Protein AF-A0A9E1WFL2-F1 (afdb_monomer_lite)

Sequence (126 aa):
MNIPKMNVWFEETGYYDLGRYRQRYLTLNEDPDLANVLEIATDLLNDLQFSAYTENRILTKFDECPFIKHILLDQPYLAIGPNDEFSRIHEPNESLSIPLIQKSFEQFSAVLKHYSKFKIQEDLLK

Structure (mmCIF, N/CA/C/O backbone):
data_AF-A0A9E1WFL2-F1
#
_entry.id   AF-A0A9E1WFL2-F1
#
loop_
_atom_site.group_PDB
_atom_site.id
_atom_site.type_symbol
_atom_site.label_atom_id
_atom_site.label_alt_id
_atom_site.label_comp_id
_atom_site.label_asym_id
_atom_site.label_entity_id
_atom_site.label_seq_id
_atom_site.pdbx_PDB_ins_code
_atom_site.Cartn_x
_atom_site.Cartn_y
_atom_site.Cartn_z
_atom_site.occupancy
_atom_site.B_iso_or_equiv
_atom_site.auth_seq_id
_atom_site.auth_comp_id
_atom_site.auth_asym_id
_atom_site.auth_atom_id
_atom_site.pdbx_PDB_model_num
ATOM 1 N N . MET A 1 1 ? -24.528 -15.686 7.640 1.00 59.78 1 MET A N 1
ATOM 2 C CA . MET A 1 1 ? -23.143 -16.193 7.754 1.00 59.78 1 MET A CA 1
ATOM 3 C C . MET A 1 1 ? -22.466 -15.352 8.826 1.00 59.78 1 MET A C 1
ATOM 5 O O . MET A 1 1 ? -22.635 -14.143 8.771 1.00 59.78 1 MET A O 1
ATOM 9 N N . ASN A 1 2 ? -21.828 -15.945 9.839 1.00 76.38 2 ASN A N 1
ATOM 10 C CA . ASN A 1 2 ? -21.211 -15.175 10.927 1.00 76.38 2 ASN A CA 1
ATOM 11 C C . ASN A 1 2 ? -19.736 -14.94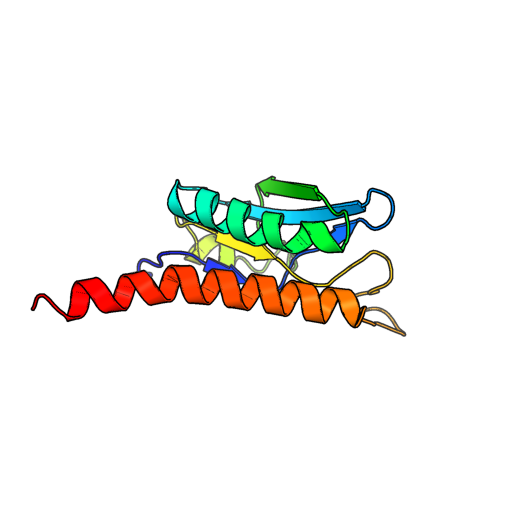1 10.572 1.00 76.38 2 ASN A C 1
ATOM 13 O O . ASN A 1 2 ? -18.903 -15.816 10.801 1.00 76.38 2 ASN A O 1
ATOM 17 N N . ILE A 1 3 ? -19.446 -13.831 9.890 1.00 76.94 3 ILE A N 1
ATOM 18 C CA . ILE A 1 3 ? -18.079 -13.474 9.492 1.00 76.94 3 ILE A CA 1
ATOM 19 C C . ILE A 1 3 ? -17.390 -12.855 10.712 1.00 76.94 3 ILE A C 1
ATOM 21 O O . ILE A 1 3 ? -17.966 -11.957 11.331 1.00 76.94 3 ILE A O 1
ATOM 25 N N . PRO A 1 4 ? -16.191 -13.325 11.094 1.00 81.19 4 PRO A N 1
ATOM 26 C CA . PRO A 1 4 ? -15.489 -12.760 12.233 1.00 81.19 4 PRO A CA 1
ATOM 27 C C . PRO A 1 4 ? -15.129 -11.296 11.961 1.00 81.19 4 PRO A C 1
ATOM 29 O O . PRO A 1 4 ? -14.730 -10.940 10.852 1.00 81.19 4 PRO A O 1
ATOM 32 N N . LYS A 1 5 ? -15.254 -10.457 12.992 1.00 86.94 5 LYS A N 1
ATOM 33 C CA . LYS A 1 5 ? -14.835 -9.058 12.925 1.00 86.94 5 LYS A CA 1
ATOM 34 C C . LYS A 1 5 ? -13.308 -8.997 12.878 1.00 86.94 5 LYS A C 1
ATOM 36 O O . LYS A 1 5 ? -12.649 -9.405 13.832 1.00 86.94 5 LYS A O 1
ATOM 41 N N . MET A 1 6 ? -12.770 -8.502 11.774 1.00 88.50 6 MET A N 1
ATOM 42 C CA . MET A 1 6 ? -11.356 -8.209 11.577 1.00 88.50 6 MET A CA 1
ATOM 43 C C . MET A 1 6 ? -11.093 -6.733 11.882 1.00 88.50 6 MET A C 1
ATOM 45 O O . MET A 1 6 ? -11.946 -5.882 11.633 1.00 88.50 6 MET A O 1
ATOM 49 N N . ASN A 1 7 ? -9.903 -6.422 12.398 1.00 90.75 7 ASN A N 1
ATOM 50 C CA . ASN A 1 7 ? -9.439 -5.035 12.499 1.00 90.75 7 ASN A CA 1
ATOM 51 C C . ASN A 1 7 ? -9.159 -4.443 11.112 1.00 90.75 7 ASN A C 1
ATOM 53 O O . ASN A 1 7 ? -9.444 -3.279 10.873 1.00 90.75 7 ASN A O 1
ATOM 57 N N . VAL A 1 8 ? -8.637 -5.262 10.196 1.00 91.81 8 VAL A N 1
ATOM 58 C CA . VAL A 1 8 ? -8.421 -4.902 8.796 1.00 91.81 8 VAL A CA 1
ATOM 59 C C . VAL A 1 8 ? -8.404 -6.163 7.937 1.00 91.81 8 VAL A C 1
ATOM 61 O O . VAL A 1 8 ? -7.926 -7.217 8.366 1.00 91.81 8 VAL A O 1
ATOM 64 N N . TRP A 1 9 ? -8.900 -6.052 6.713 1.00 91.25 9 TRP A N 1
ATOM 65 C CA . TRP A 1 9 ? -8.634 -6.999 5.638 1.00 91.25 9 TRP A CA 1
ATOM 66 C C . TRP A 1 9 ? -7.467 -6.484 4.808 1.00 91.25 9 TRP A C 1
ATOM 68 O O . TRP A 1 9 ? -7.529 -5.372 4.296 1.00 91.25 9 TRP A O 1
ATOM 78 N N . PHE A 1 10 ? -6.407 -7.278 4.685 1.00 90.81 10 PHE A N 1
ATOM 79 C CA . PHE A 1 10 ? -5.153 -6.830 4.088 1.00 90.81 10 PHE A CA 1
ATOM 80 C C . PHE A 1 10 ? -4.691 -7.776 2.976 1.00 90.81 10 PHE A C 1
ATOM 82 O O . PHE A 1 10 ? -4.652 -8.988 3.189 1.00 90.81 10 PHE A O 1
ATOM 89 N N . GLU A 1 11 ? -4.345 -7.239 1.802 1.00 88.12 11 GLU A N 1
ATOM 90 C CA . GLU A 1 11 ? -3.847 -8.024 0.662 1.00 88.12 11 GLU A CA 1
ATOM 91 C C . GLU A 1 11 ? -2.666 -7.371 -0.085 1.00 88.12 11 GLU A C 1
ATOM 93 O O . GLU A 1 11 ? -2.460 -6.158 -0.029 1.00 88.12 11 GLU A O 1
ATOM 98 N N . GLU A 1 12 ? -1.918 -8.191 -0.833 1.00 86.06 12 GLU A N 1
ATOM 99 C CA . GLU A 1 12 ? -0.720 -7.819 -1.609 1.00 86.06 12 GLU A CA 1
ATOM 100 C C . GLU A 1 12 ? -1.033 -7.343 -3.031 1.00 86.06 12 GLU A C 1
ATOM 102 O O . GLU A 1 12 ? -0.455 -7.798 -4.017 1.00 86.06 12 GLU A O 1
ATOM 107 N N . THR A 1 13 ? -1.971 -6.401 -3.139 1.00 81.50 13 THR A N 1
ATOM 108 C CA . T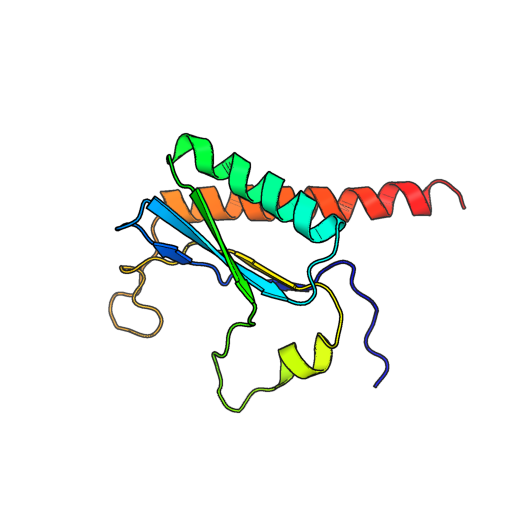HR A 1 13 ? -2.381 -5.837 -4.428 1.00 81.50 13 THR A CA 1
ATOM 109 C C . THR A 1 13 ? -2.352 -4.307 -4.422 1.00 81.50 13 THR A C 1
ATOM 111 O O . THR A 1 13 ? -3.383 -3.638 -4.377 1.00 81.50 13 THR A O 1
ATOM 114 N N . GLY A 1 14 ? -1.154 -3.738 -4.535 1.00 84.44 14 GLY A N 1
ATOM 115 C CA . GLY A 1 14 ? -0.933 -2.310 -4.801 1.00 84.44 14 GLY A CA 1
ATOM 116 C C . GLY A 1 14 ? -0.254 -2.068 -6.143 1.00 84.44 14 GLY A C 1
ATOM 117 O O . GLY A 1 14 ? -0.050 -3.000 -6.927 1.00 84.44 14 GLY A O 1
ATOM 118 N N . TYR A 1 15 ? 0.041 -0.800 -6.427 1.00 95.19 15 TYR A N 1
ATOM 119 C CA . TYR A 1 15 ? 0.651 -0.400 -7.693 1.00 95.19 15 TYR A CA 1
ATOM 120 C C . TYR A 1 15 ? 1.512 0.857 -7.541 1.00 95.19 15 TYR A C 1
ATOM 122 O O . TYR A 1 15 ? 1.034 1.867 -7.035 1.00 95.19 15 TYR A O 1
ATOM 130 N N . TYR A 1 16 ? 2.740 0.828 -8.032 1.00 97.44 16 TYR A N 1
ATOM 131 C CA . TYR A 1 16 ? 3.621 1.973 -8.198 1.00 97.44 16 TYR A CA 1
ATOM 132 C C . TYR A 1 16 ? 3.418 2.570 -9.593 1.00 97.44 16 TYR A C 1
ATOM 134 O O . TYR A 1 16 ? 3.590 1.907 -10.607 1.00 97.44 16 TYR A O 1
ATOM 142 N N . ASP A 1 17 ? 3.038 3.842 -9.637 1.00 96.19 17 ASP A N 1
ATOM 143 C CA . ASP A 1 17 ? 2.949 4.664 -10.842 1.00 96.19 17 ASP A CA 1
ATOM 144 C C . ASP A 1 17 ? 4.298 5.371 -11.013 1.00 96.19 17 ASP A C 1
ATOM 146 O O . ASP A 1 17 ? 4.517 6.448 -10.445 1.00 96.19 17 ASP A O 1
ATOM 150 N N . LEU A 1 18 ? 5.234 4.728 -11.728 1.00 95.69 18 LEU A N 1
ATOM 151 C CA . LEU A 1 18 ? 6.612 5.225 -11.829 1.00 95.69 18 LEU A CA 1
ATOM 152 C C . LEU A 1 18 ? 6.666 6.547 -12.599 1.00 95.69 18 LEU A C 1
ATOM 154 O O . LEU A 1 18 ? 7.442 7.434 -12.250 1.00 95.69 18 LEU A O 1
ATOM 158 N N . GLY A 1 19 ? 5.786 6.729 -13.587 1.00 95.25 19 GLY A N 1
ATOM 159 C CA . GLY A 1 19 ? 5.664 7.979 -14.339 1.00 95.25 19 GLY A CA 1
ATOM 160 C C . GLY A 1 19 ? 5.241 9.189 -13.495 1.00 95.25 19 GLY A C 1
ATOM 161 O O . GLY A 1 19 ? 5.526 10.326 -13.877 1.00 95.25 19 GLY A O 1
ATOM 162 N N . ARG A 1 20 ? 4.571 8.972 -12.355 1.00 96.75 20 ARG A N 1
ATOM 163 C CA . ARG A 1 20 ? 4.126 10.041 -11.440 1.00 96.75 20 ARG A CA 1
ATOM 164 C C . ARG A 1 20 ? 4.757 9.977 -10.052 1.00 96.75 20 ARG A C 1
ATOM 166 O O . ARG A 1 20 ? 4.349 10.758 -9.195 1.00 96.75 20 ARG A O 1
ATOM 173 N N . TYR A 1 21 ? 5.722 9.084 -9.832 1.00 96.75 21 TYR A N 1
ATOM 174 C CA . TYR A 1 21 ? 6.412 8.901 -8.551 1.00 96.75 21 TYR A CA 1
ATOM 175 C C . TYR A 1 21 ? 5.430 8.785 -7.379 1.00 96.75 21 TYR A C 1
ATOM 177 O O . TYR A 1 21 ? 5.462 9.548 -6.409 1.00 96.75 21 TYR A O 1
ATOM 185 N N . ARG A 1 22 ? 4.473 7.862 -7.505 1.00 97.56 22 ARG A N 1
ATOM 186 C CA . ARG A 1 22 ? 3.460 7.643 -6.469 1.00 97.56 22 ARG A CA 1
ATOM 187 C C . ARG A 1 22 ? 3.020 6.192 -6.378 1.00 97.56 22 ARG A C 1
ATOM 189 O O . ARG A 1 22 ? 2.966 5.501 -7.388 1.00 97.56 22 ARG A O 1
ATOM 196 N N . GLN A 1 23 ? 2.672 5.737 -5.183 1.00 97.69 23 GLN A N 1
ATOM 197 C CA . GLN A 1 23 ? 2.069 4.428 -4.966 1.00 97.69 23 GLN A CA 1
ATOM 198 C C . GLN A 1 23 ? 0.560 4.573 -4.774 1.00 97.69 23 GLN A C 1
ATOM 200 O O . GLN A 1 23 ? 0.073 5.448 -4.060 1.00 97.69 23 GLN A O 1
ATOM 205 N N . ARG A 1 24 ? -0.191 3.704 -5.432 1.00 96.56 24 ARG A N 1
ATOM 206 C CA . ARG A 1 24 ? -1.622 3.551 -5.253 1.00 96.56 24 ARG A CA 1
ATOM 207 C C . ARG A 1 24 ? -1.895 2.480 -4.212 1.00 96.56 24 ARG A C 1
ATOM 209 O O . ARG A 1 24 ? -1.493 1.326 -4.386 1.00 96.56 24 ARG A O 1
ATOM 216 N N . TYR A 1 25 ? -2.682 2.852 -3.218 1.00 96.31 25 TYR A N 1
ATOM 217 C CA . TYR A 1 25 ? -3.332 1.929 -2.302 1.00 96.31 25 TYR A CA 1
ATOM 218 C C . TYR A 1 25 ? -4.787 1.724 -2.713 1.00 96.31 25 TYR A C 1
ATOM 220 O O . TYR A 1 25 ? -5.429 2.629 -3.253 1.00 96.31 25 TYR A O 1
ATOM 228 N N . LEU A 1 26 ? -5.312 0.533 -2.458 1.00 94.06 26 LEU A N 1
ATOM 229 C CA . LEU A 1 26 ? -6.746 0.276 -2.538 1.00 94.06 26 LEU A CA 1
ATOM 230 C C . LEU A 1 26 ? -7.309 0.222 -1.128 1.00 94.06 26 LEU A C 1
ATOM 232 O O . LEU A 1 26 ? -6.757 -0.472 -0.276 1.00 94.06 26 LEU A O 1
ATOM 236 N N . THR A 1 27 ? -8.390 0.950 -0.885 1.00 94.31 27 THR A N 1
ATOM 237 C CA . THR A 1 27 ? -8.993 1.045 0.444 1.00 94.31 27 THR A CA 1
ATOM 238 C C . THR A 1 27 ? -10.512 0.970 0.368 1.00 94.31 27 THR A C 1
ATOM 240 O O . THR A 1 27 ? -11.127 1.357 -0.625 1.00 94.31 27 THR A O 1
ATOM 243 N N . LEU A 1 28 ? -11.139 0.455 1.426 1.00 92.75 28 LEU A N 1
ATOM 244 C CA . LEU A 1 28 ? -12.577 0.574 1.680 1.00 92.75 28 LEU A CA 1
ATOM 245 C C . LEU A 1 28 ? -12.806 0.735 3.179 1.00 92.75 28 LEU A C 1
ATOM 247 O O . LEU A 1 28 ? -12.023 0.228 3.982 1.00 92.75 28 LEU A O 1
ATOM 251 N N . ASN A 1 29 ? -13.915 1.396 3.527 1.00 92.75 29 ASN A N 1
ATOM 252 C CA . ASN A 1 29 ? -14.366 1.574 4.908 1.00 92.75 29 ASN A CA 1
ATOM 253 C C . ASN A 1 29 ? -13.251 2.117 5.817 1.00 92.75 29 ASN A C 1
ATOM 255 O O . ASN A 1 29 ? -12.999 1.574 6.890 1.00 92.75 29 ASN A O 1
ATOM 259 N N . GLU A 1 30 ? -12.549 3.154 5.344 1.00 94.38 30 GLU A N 1
ATOM 260 C CA . GLU A 1 30 ? -11.461 3.784 6.091 1.00 94.38 30 GLU A CA 1
ATOM 261 C C . GLU A 1 30 ? -11.954 4.279 7.451 1.00 94.38 30 GLU A C 1
ATOM 263 O O . GLU A 1 30 ? -12.867 5.102 7.545 1.00 94.38 30 GLU A O 1
ATOM 268 N N . ASP A 1 31 ? -11.331 3.759 8.503 1.00 94.75 31 ASP A N 1
ATOM 269 C CA . ASP A 1 31 ? -11.496 4.211 9.873 1.00 94.75 31 ASP A CA 1
ATOM 270 C C . ASP A 1 31 ? -10.212 4.926 10.346 1.00 94.75 31 ASP A C 1
ATOM 272 O O . ASP A 1 31 ? -9.207 4.952 9.624 1.00 94.75 31 ASP A O 1
ATOM 276 N N . PRO A 1 32 ? -10.209 5.547 11.540 1.00 95.62 32 PRO A N 1
ATOM 277 C CA . PRO A 1 32 ? -9.025 6.246 12.034 1.00 95.62 32 PRO A CA 1
ATOM 278 C C . PRO A 1 32 ? -7.780 5.359 12.187 1.00 95.62 32 PRO A C 1
ATOM 280 O O . PRO A 1 32 ? -6.663 5.870 12.134 1.00 95.62 32 PRO A O 1
ATOM 283 N N . ASP A 1 33 ? -7.952 4.050 12.390 1.00 94.44 33 ASP A N 1
ATOM 284 C CA . ASP A 1 33 ? -6.833 3.126 12.567 1.00 94.44 33 ASP A CA 1
ATOM 285 C C . ASP A 1 33 ? -6.185 2.788 11.220 1.00 94.44 33 ASP A C 1
ATOM 287 O O . ASP A 1 33 ? -4.964 2.859 11.077 1.00 94.44 33 ASP A O 1
ATOM 291 N N . LEU A 1 34 ? -7.003 2.531 10.195 1.00 95.88 34 LEU A N 1
ATOM 292 C CA . LEU A 1 34 ? -6.534 2.388 8.823 1.00 95.88 34 LEU A CA 1
ATOM 293 C C . LEU A 1 34 ? -5.879 3.686 8.325 1.00 95.88 34 LEU A C 1
ATOM 295 O O . LEU A 1 34 ? -4.819 3.618 7.710 1.00 95.88 34 LEU A O 1
ATOM 299 N N . ALA A 1 35 ? -6.431 4.861 8.638 1.00 96.69 35 ALA A N 1
ATOM 300 C CA . ALA A 1 35 ? -5.806 6.140 8.285 1.00 96.69 35 ALA A CA 1
ATOM 301 C C . ALA A 1 35 ? -4.377 6.273 8.853 1.00 96.69 35 ALA A C 1
ATOM 303 O O . ALA A 1 35 ? -3.457 6.638 8.124 1.00 96.69 35 ALA A O 1
ATOM 304 N N . ASN A 1 36 ? -4.163 5.887 10.115 1.00 96.38 36 ASN A N 1
ATOM 305 C CA . ASN A 1 36 ? -2.833 5.870 10.738 1.00 96.38 36 ASN A CA 1
ATOM 306 C C . ASN A 1 36 ? -1.880 4.886 10.030 1.00 96.38 36 ASN A C 1
ATOM 308 O O . ASN A 1 36 ? -0.735 5.207 9.719 1.00 96.38 36 ASN A O 1
ATOM 312 N N . VAL A 1 37 ? -2.366 3.691 9.691 1.00 96.12 37 VAL A N 1
ATOM 313 C CA . VAL A 1 37 ? -1.576 2.702 8.941 1.00 96.12 37 VAL A CA 1
ATOM 314 C C . VAL A 1 37 ? -1.182 3.213 7.553 1.00 96.12 37 VAL A C 1
ATOM 316 O O . VAL A 1 37 ? -0.063 2.954 7.107 1.00 96.12 37 VAL A O 1
ATOM 319 N N . LEU A 1 38 ? -2.065 3.950 6.877 1.00 97.12 38 LEU A N 1
ATOM 320 C CA . LEU A 1 38 ? -1.772 4.572 5.586 1.00 97.12 38 LEU A CA 1
ATOM 321 C C . LEU A 1 38 ? -0.680 5.641 5.702 1.00 97.12 38 LEU A C 1
ATOM 323 O O . LEU A 1 38 ? 0.187 5.703 4.830 1.00 97.12 38 LEU A O 1
ATOM 327 N N . GLU A 1 39 ? -0.681 6.444 6.769 1.00 97.62 39 GLU A N 1
ATOM 328 C CA . GLU A 1 39 ? 0.396 7.402 7.053 1.00 97.62 39 GLU A CA 1
ATOM 329 C C . GLU A 1 39 ? 1.731 6.673 7.251 1.00 97.62 39 GLU A C 1
ATOM 331 O O . GLU A 1 39 ? 2.696 6.966 6.546 1.00 97.62 39 GLU A O 1
ATOM 336 N N . ILE A 1 40 ? 1.761 5.631 8.092 1.00 96.88 40 ILE A N 1
ATOM 337 C CA . ILE A 1 40 ? 2.959 4.803 8.320 1.00 96.88 40 ILE A CA 1
ATOM 338 C C . ILE A 1 40 ? 3.484 4.202 7.008 1.00 96.88 40 ILE A C 1
ATOM 340 O O . ILE A 1 40 ? 4.687 4.229 6.741 1.00 96.88 40 ILE A O 1
ATOM 344 N N . ALA A 1 41 ? 2.600 3.637 6.183 1.00 96.94 41 ALA A N 1
ATOM 345 C CA . ALA A 1 41 ? 2.986 3.048 4.904 1.00 96.94 41 ALA A CA 1
ATOM 346 C C . ALA A 1 41 ? 3.508 4.105 3.918 1.00 96.94 41 ALA A C 1
ATOM 348 O O . ALA A 1 41 ? 4.444 3.831 3.165 1.00 96.94 41 ALA A O 1
ATOM 349 N N . THR A 1 42 ? 2.927 5.307 3.930 1.00 97.12 42 THR A N 1
ATOM 350 C CA . THR A 1 42 ? 3.339 6.433 3.080 1.00 97.12 42 THR A CA 1
ATOM 351 C C . THR A 1 42 ? 4.691 6.994 3.501 1.00 97.12 42 THR A C 1
ATOM 353 O O . THR A 1 42 ? 5.534 7.235 2.642 1.00 97.12 42 THR A O 1
ATOM 356 N N . ASP A 1 43 ? 4.956 7.119 4.800 1.00 97.62 43 ASP A N 1
ATOM 357 C CA . ASP A 1 43 ? 6.241 7.611 5.309 1.00 97.62 43 ASP A CA 1
ATOM 358 C C . ASP A 1 43 ? 7.424 6.731 4.886 1.00 97.62 43 ASP A C 1
ATOM 360 O O . ASP A 1 43 ? 8.544 7.217 4.702 1.00 97.62 43 ASP A O 1
ATOM 364 N N . LEU A 1 44 ? 7.182 5.434 4.681 1.00 97.38 44 LEU A N 1
ATOM 365 C CA . LEU A 1 44 ? 8.200 4.500 4.204 1.00 97.38 44 LEU A CA 1
ATOM 366 C C . LEU A 1 44 ? 8.611 4.738 2.747 1.00 97.38 44 LEU A C 1
ATOM 368 O O . LEU A 1 44 ? 9.650 4.224 2.348 1.00 97.38 44 LEU A O 1
ATOM 372 N N . LEU A 1 45 ? 7.845 5.512 1.971 1.00 96.50 45 LEU A N 1
ATOM 373 C CA . LEU A 1 45 ? 8.145 5.853 0.575 1.00 96.50 45 LEU A CA 1
ATOM 374 C C . LEU A 1 45 ? 9.107 7.036 0.413 1.00 96.50 45 LEU A C 1
ATOM 376 O O . LEU A 1 45 ? 9.548 7.319 -0.705 1.00 96.50 45 LEU A O 1
ATOM 380 N N . ASN A 1 46 ? 9.431 7.732 1.504 1.00 93.94 46 ASN A N 1
ATOM 381 C CA . ASN A 1 46 ? 10.216 8.965 1.471 1.00 93.94 46 ASN A CA 1
ATOM 382 C C . ASN A 1 46 ? 11.607 8.784 0.838 1.00 93.94 46 ASN A C 1
ATOM 384 O O . ASN A 1 46 ? 12.088 9.676 0.139 1.00 93.94 46 ASN A O 1
ATOM 388 N N . ASP A 1 47 ? 12.248 7.633 1.037 1.00 93.00 47 ASP A N 1
ATOM 389 C CA . ASP A 1 47 ? 13.556 7.309 0.454 1.00 93.00 47 ASP A CA 1
ATOM 390 C C . ASP A 1 47 ? 13.501 7.077 -1.064 1.00 93.00 47 ASP A C 1
ATOM 392 O O . ASP A 1 47 ? 14.476 7.353 -1.762 1.00 93.00 47 ASP A O 1
ATOM 396 N N . LEU A 1 48 ? 12.355 6.633 -1.585 1.00 93.31 48 LEU A N 1
ATOM 397 C CA . LEU A 1 48 ? 12.106 6.520 -3.022 1.00 93.31 48 LEU A CA 1
ATOM 398 C C . LEU A 1 48 ? 11.674 7.846 -3.656 1.00 93.31 48 LEU A C 1
ATOM 400 O O . LEU A 1 48 ? 11.612 7.926 -4.879 1.00 93.31 48 LEU A O 1
ATOM 404 N N . GLN A 1 49 ? 11.386 8.878 -2.853 1.00 95.12 49 GLN A N 1
ATOM 405 C CA . GLN A 1 49 ? 10.748 10.126 -3.292 1.00 95.12 49 GLN A CA 1
ATOM 406 C C . GLN A 1 49 ? 9.361 9.895 -3.911 1.00 95.12 49 GLN A C 1
ATOM 408 O O . GLN A 1 49 ? 8.948 10.609 -4.826 1.00 95.12 49 GLN A O 1
ATOM 413 N N . PHE A 1 50 ? 8.641 8.885 -3.416 1.00 97.06 50 PHE A N 1
ATOM 414 C CA . PHE A 1 50 ? 7.284 8.583 -3.858 1.00 97.06 50 PHE A CA 1
ATOM 415 C C . PHE A 1 50 ? 6.259 9.207 -2.912 1.00 97.06 50 PHE A C 1
ATOM 417 O O . PHE A 1 50 ? 6.428 9.205 -1.697 1.00 97.06 50 PHE A O 1
ATOM 424 N N . SER A 1 51 ? 5.165 9.704 -3.482 1.00 97.31 51 SER A N 1
ATOM 425 C CA . SER A 1 51 ? 3.942 10.011 -2.729 1.00 97.31 51 SER A CA 1
ATOM 426 C C . SER A 1 51 ? 2.999 8.802 -2.706 1.00 97.31 51 SER A C 1
ATOM 428 O O . SER A 1 51 ? 3.271 7.784 -3.342 1.00 97.31 51 SER A O 1
ATOM 430 N N . ALA A 1 52 ? 1.869 8.898 -2.007 1.00 97.00 52 ALA A N 1
ATOM 431 C CA . ALA A 1 52 ? 0.821 7.884 -2.062 1.00 97.00 52 ALA A CA 1
ATOM 432 C C . ALA A 1 52 ? -0.553 8.495 -2.347 1.00 97.00 52 ALA A C 1
ATOM 434 O O . ALA A 1 52 ? -0.800 9.670 -2.077 1.00 97.00 52 ALA A O 1
ATOM 435 N N . TYR A 1 53 ? -1.454 7.686 -2.900 1.00 96.06 53 TYR A N 1
ATOM 436 C CA . TYR A 1 53 ? -2.869 8.019 -3.025 1.00 96.06 53 TYR A CA 1
ATOM 437 C C . TYR A 1 53 ? -3.731 6.767 -2.878 1.00 96.06 53 TYR A C 1
ATOM 439 O O . TYR A 1 53 ? -3.276 5.654 -3.146 1.00 96.06 53 TYR A O 1
ATOM 447 N N . THR A 1 54 ? -4.987 6.949 -2.481 1.00 94.88 54 THR A N 1
ATOM 448 C CA . THR A 1 54 ? -5.939 5.850 -2.314 1.00 94.88 54 THR A CA 1
ATOM 449 C C . THR A 1 54 ? -6.975 5.838 -3.437 1.00 94.88 54 THR A C 1
ATOM 451 O O . THR A 1 54 ? -7.361 6.876 -3.979 1.00 94.88 54 THR A O 1
ATOM 454 N N . GLU A 1 55 ? -7.431 4.645 -3.809 1.00 94.38 55 GLU A N 1
ATOM 455 C CA . GLU A 1 55 ? -8.654 4.448 -4.586 1.00 94.38 55 GLU A CA 1
ATOM 456 C C . GLU A 1 55 ? -9.662 3.669 -3.742 1.00 94.38 55 GLU A C 1
ATOM 458 O O . GLU A 1 55 ? -9.359 2.580 -3.253 1.00 94.38 55 GLU A O 1
ATOM 463 N N . ASN A 1 56 ? -10.879 4.210 -3.625 1.00 92.06 56 ASN A N 1
ATOM 464 C CA . ASN A 1 56 ? -11.969 3.595 -2.872 1.00 92.06 56 ASN A CA 1
ATOM 465 C C . ASN A 1 56 ? -12.580 2.415 -3.649 1.00 92.06 56 ASN A C 1
ATOM 467 O O . ASN A 1 56 ? -13.607 2.548 -4.317 1.00 92.06 56 ASN A O 1
ATOM 471 N N . ARG A 1 57 ? -11.892 1.273 -3.647 1.00 86.94 57 ARG A N 1
ATOM 472 C CA . ARG A 1 57 ? -12.330 0.028 -4.290 1.00 86.94 57 ARG A CA 1
ATOM 473 C C . ARG A 1 57 ? -11.525 -1.161 -3.781 1.00 86.94 57 ARG A C 1
ATOM 475 O O . ARG A 1 57 ? -10.437 -0.998 -3.252 1.00 86.94 57 ARG A O 1
ATOM 482 N N . ILE A 1 58 ? -12.030 -2.361 -4.038 1.00 83.94 58 ILE A N 1
ATOM 483 C CA . ILE A 1 58 ? -11.265 -3.614 -3.944 1.00 83.94 58 ILE A CA 1
ATOM 484 C C . ILE A 1 58 ? -10.679 -3.983 -5.306 1.00 83.94 58 ILE A C 1
ATOM 486 O O . ILE A 1 58 ? -11.134 -3.489 -6.345 1.00 83.94 58 ILE A O 1
ATOM 490 N N . LEU A 1 59 ? -9.709 -4.896 -5.324 1.00 74.69 59 LEU A N 1
ATOM 491 C CA . LEU A 1 59 ? -9.275 -5.504 -6.574 1.00 74.69 59 LEU A CA 1
ATOM 492 C C . LEU A 1 59 ? -10.404 -6.354 -7.179 1.00 74.69 59 LEU A C 1
ATOM 494 O O . LEU A 1 59 ? -10.753 -7.424 -6.684 1.00 74.69 59 LEU A O 1
ATOM 498 N N . THR A 1 60 ? -10.939 -5.916 -8.313 1.00 65.06 60 THR A N 1
ATOM 499 C CA . THR A 1 60 ? -11.865 -6.699 -9.136 1.00 65.06 60 THR A CA 1
ATOM 500 C C . THR A 1 60 ? -11.058 -7.537 -10.126 1.00 65.06 60 THR A C 1
ATOM 502 O O . THR A 1 60 ? -10.942 -7.194 -11.296 1.00 65.06 60 THR A O 1
ATOM 505 N N . LYS A 1 61 ? -10.415 -8.614 -9.656 1.00 54.53 61 LYS A N 1
ATOM 506 C CA . LYS A 1 61 ? -9.704 -9.557 -10.550 1.00 54.53 61 LYS A CA 1
ATOM 507 C C . LYS A 1 61 ? -10.649 -10.550 -11.231 1.00 54.53 61 LYS A C 1
ATOM 509 O O . LYS A 1 61 ? -10.282 -11.222 -12.186 1.00 54.53 61 LYS A O 1
ATOM 514 N N . PHE A 1 62 ? -11.874 -10.627 -10.737 1.00 52.22 62 PHE A N 1
ATOM 515 C CA . PHE A 1 62 ? -12.914 -11.479 -11.265 1.00 52.22 62 PHE A CA 1
ATOM 516 C C . PHE A 1 62 ? -14.201 -10.670 -11.220 1.00 52.22 62 PHE A C 1
ATOM 518 O O . PHE A 1 62 ? -14.729 -10.419 -10.135 1.00 52.22 62 PHE A O 1
ATOM 525 N N . ASP A 1 63 ? -14.719 -10.279 -12.377 1.00 46.84 63 ASP A N 1
ATOM 526 C CA . ASP A 1 63 ? -16.020 -9.608 -12.463 1.00 46.84 63 ASP A CA 1
ATOM 527 C C . ASP A 1 63 ? -17.161 -10.476 -11.876 1.00 46.84 63 ASP A C 1
ATOM 529 O O . ASP A 1 63 ? -18.234 -9.968 -11.560 1.00 46.84 63 ASP A O 1
ATOM 533 N N . GLU A 1 64 ? -16.895 -11.769 -11.626 1.00 48.59 64 GLU A N 1
ATOM 534 C CA . GLU A 1 64 ? -17.825 -12.755 -11.062 1.00 48.59 64 GLU A CA 1
ATOM 535 C C . GLU A 1 64 ? -17.383 -13.425 -9.739 1.00 48.59 64 GLU A C 1
ATOM 537 O O . GLU A 1 64 ? -18.078 -14.327 -9.278 1.00 48.59 64 GLU A O 1
ATOM 542 N N . CYS A 1 65 ? -16.262 -13.050 -9.096 1.00 48.09 65 CYS A N 1
ATOM 543 C CA . CYS A 1 65 ? -15.833 -13.687 -7.829 1.00 48.09 65 CYS A CA 1
ATOM 544 C C . CYS A 1 65 ? -16.128 -12.754 -6.645 1.00 48.09 65 CYS A C 1
ATOM 546 O O . CYS A 1 65 ? -15.287 -11.942 -6.254 1.00 48.09 65 CYS A O 1
ATOM 548 N N . PRO A 1 66 ? -17.316 -12.840 -6.030 1.00 54.25 66 PRO A N 1
ATOM 549 C CA . PRO A 1 66 ? -17.759 -11.862 -5.050 1.00 54.25 66 PRO A CA 1
ATOM 550 C C . PRO A 1 66 ? -17.197 -12.111 -3.639 1.00 54.25 66 PRO A C 1
ATOM 552 O O . PRO A 1 66 ? -17.714 -11.580 -2.657 1.00 54.25 66 PRO A O 1
ATOM 555 N N . PHE A 1 67 ? -16.161 -12.942 -3.506 1.00 58.75 67 PHE A N 1
ATOM 556 C CA . PHE A 1 67 ? -15.749 -13.492 -2.217 1.00 58.75 67 PHE A CA 1
ATOM 557 C C . PHE A 1 67 ? -15.231 -12.418 -1.263 1.00 58.75 67 PHE A C 1
ATOM 559 O O . PHE A 1 67 ? -15.740 -12.331 -0.151 1.00 58.75 67 PHE A O 1
ATOM 566 N N . ILE A 1 68 ? -14.305 -11.549 -1.686 1.00 65.31 68 ILE A N 1
ATOM 567 C CA . ILE A 1 68 ? -13.823 -10.480 -0.795 1.00 65.31 68 ILE A CA 1
ATOM 568 C C . ILE A 1 68 ? -14.949 -9.498 -0.482 1.00 65.31 68 ILE A C 1
ATOM 570 O O . ILE A 1 68 ? -15.196 -9.241 0.687 1.00 65.31 68 ILE A O 1
ATOM 574 N N . LYS A 1 69 ? -15.706 -9.013 -1.475 1.00 66.25 69 LYS A N 1
ATOM 575 C CA . LYS A 1 69 ? -16.774 -8.024 -1.236 1.00 66.25 69 LYS A CA 1
ATOM 576 C C . LYS A 1 69 ? -17.846 -8.524 -0.259 1.00 66.25 69 LYS A C 1
ATOM 578 O O . LYS A 1 69 ? -18.293 -7.767 0.597 1.00 66.25 69 LYS A O 1
ATOM 583 N N . HIS A 1 70 ? -18.257 -9.788 -0.377 1.00 67.00 70 HIS A N 1
ATOM 584 C CA . HIS A 1 70 ? -19.271 -10.378 0.502 1.00 67.00 70 HIS A CA 1
ATOM 585 C C . HIS A 1 70 ? -18.756 -10.684 1.912 1.00 67.00 70 HIS A C 1
ATOM 587 O O . HIS A 1 70 ? -19.558 -10.748 2.841 1.00 67.00 70 HIS A O 1
ATOM 593 N N . ILE A 1 71 ? -17.446 -10.885 2.077 1.00 72.38 71 ILE A N 1
ATOM 594 C CA . ILE A 1 71 ? -16.827 -11.133 3.383 1.00 72.38 71 ILE A CA 1
ATOM 595 C C . ILE A 1 71 ? -16.449 -9.809 4.071 1.00 72.38 71 ILE A C 1
ATOM 597 O O . ILE A 1 71 ? -16.560 -9.687 5.290 1.00 72.38 71 ILE A O 1
ATOM 601 N N . LEU A 1 72 ? -16.050 -8.806 3.289 1.00 79.12 72 LEU A N 1
ATOM 602 C CA . LEU A 1 72 ? -15.609 -7.508 3.779 1.00 79.12 72 LEU A CA 1
ATOM 603 C C . LEU A 1 72 ? -16.736 -6.756 4.492 1.00 79.12 72 LEU A C 1
ATOM 605 O O . LEU A 1 72 ? -16.540 -6.281 5.609 1.00 79.12 72 LEU A O 1
ATOM 609 N N . LEU A 1 73 ? -17.923 -6.697 3.873 1.00 80.31 73 LEU A N 1
ATOM 610 C CA . LEU A 1 73 ? -19.040 -5.865 4.336 1.00 80.31 73 LEU A CA 1
ATOM 611 C C . LEU A 1 73 ? -18.554 -4.420 4.599 1.00 80.31 73 LEU A C 1
ATOM 613 O O . LEU A 1 73 ? -17.914 -3.827 3.731 1.00 80.31 73 LEU A O 1
ATOM 617 N 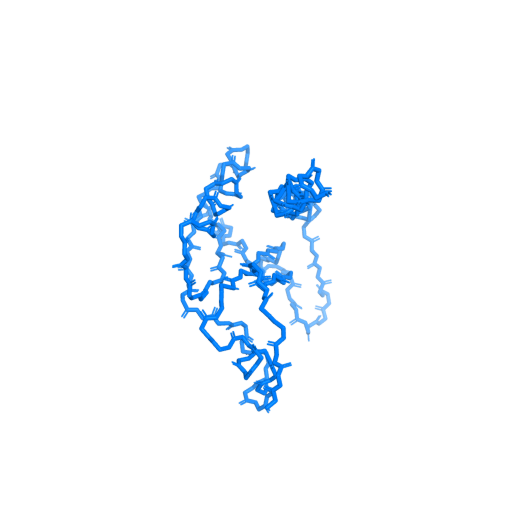N . ASP A 1 74 ? -18.805 -3.893 5.799 1.00 86.50 74 ASP A N 1
ATOM 618 C CA . ASP A 1 74 ? -18.420 -2.542 6.232 1.00 86.50 74 ASP A CA 1
ATOM 619 C C . ASP A 1 74 ? -17.086 -2.521 7.011 1.00 86.50 74 ASP A C 1
ATOM 621 O O . ASP A 1 74 ? -16.805 -1.584 7.755 1.00 86.50 74 ASP A O 1
ATOM 625 N N . GLN A 1 75 ? -16.269 -3.576 6.903 1.00 91.00 75 GLN A N 1
ATOM 626 C CA . GLN A 1 75 ? -14.996 -3.676 7.625 1.00 91.00 75 GLN A CA 1
ATOM 627 C C . GLN A 1 75 ? -13.852 -2.992 6.858 1.00 91.00 75 GLN A C 1
ATOM 629 O O . GLN A 1 75 ? -13.871 -3.015 5.621 1.00 91.00 75 GLN A O 1
ATOM 634 N N . PRO A 1 76 ? -12.843 -2.432 7.557 1.00 94.00 76 PRO A N 1
ATOM 635 C CA . PRO A 1 76 ? -11.703 -1.781 6.919 1.00 94.00 76 PRO A CA 1
ATOM 636 C C . PRO A 1 76 ? -10.937 -2.723 5.990 1.00 94.00 76 PRO A C 1
ATOM 638 O O . PRO A 1 76 ? -10.717 -3.896 6.310 1.00 94.00 76 PRO A O 1
ATOM 641 N N . TYR A 1 77 ? -10.499 -2.194 4.852 1.00 93.38 77 TYR A N 1
ATOM 642 C CA . TYR A 1 77 ? -9.736 -2.921 3.842 1.00 93.38 77 TYR A CA 1
ATOM 643 C C . TYR A 1 77 ? -8.562 -2.099 3.342 1.00 93.38 77 TYR A C 1
ATOM 645 O O . TYR A 1 77 ? -8.703 -0.905 3.080 1.00 93.38 77 TYR A O 1
ATOM 653 N N . LEU A 1 78 ? -7.441 -2.781 3.139 1.00 95.00 78 LEU A N 1
ATOM 654 C CA . LEU A 1 78 ? -6.219 -2.235 2.586 1.00 95.00 78 LEU A CA 1
ATOM 655 C C . LEU A 1 78 ? -5.615 -3.214 1.575 1.00 95.00 78 LEU A C 1
ATOM 657 O O . LEU A 1 78 ? -5.424 -4.391 1.876 1.00 95.00 78 LEU A O 1
ATOM 661 N N . ALA A 1 79 ? -5.220 -2.711 0.412 1.00 93.94 79 ALA A N 1
ATOM 662 C CA . ALA A 1 79 ? -4.279 -3.390 -0.463 1.00 93.94 79 ALA A CA 1
ATOM 663 C C . ALA A 1 79 ? -3.109 -2.479 -0.821 1.00 93.94 79 ALA A C 1
ATOM 665 O O . ALA A 1 79 ? -3.298 -1.348 -1.283 1.00 93.94 79 ALA A O 1
ATOM 666 N N . ILE A 1 80 ? -1.901 -3.006 -0.634 1.00 95.44 80 ILE A N 1
ATOM 667 C CA . ILE A 1 80 ? -0.629 -2.389 -1.027 1.00 95.44 80 ILE A CA 1
ATOM 668 C C . ILE A 1 80 ? 0.235 -3.465 -1.689 1.00 95.44 80 ILE A C 1
ATOM 670 O O . ILE A 1 80 ? -0.015 -4.650 -1.503 1.00 95.44 80 ILE A O 1
ATOM 674 N N . GLY A 1 81 ? 1.237 -3.102 -2.485 1.00 94.94 81 GLY A N 1
ATOM 675 C CA . GLY A 1 81 ? 2.040 -4.111 -3.175 1.00 94.94 81 GLY A CA 1
ATOM 676 C C . GLY A 1 81 ? 2.980 -3.557 -4.243 1.00 94.94 81 GLY A C 1
ATOM 677 O O . GLY A 1 81 ? 2.915 -2.360 -4.545 1.00 94.94 81 GLY A O 1
ATOM 678 N N . PRO A 1 82 ? 3.832 -4.436 -4.804 1.00 96.12 82 PRO A N 1
ATOM 679 C CA . PRO A 1 82 ? 5.039 -4.055 -5.537 1.00 96.12 82 PRO A CA 1
ATOM 680 C C . PRO A 1 82 ? 4.849 -3.848 -7.040 1.00 96.12 82 PRO A C 1
ATOM 682 O O . PRO A 1 82 ? 5.816 -3.505 -7.714 1.00 96.12 82 PRO A O 1
ATOM 685 N N . ASN A 1 83 ? 3.649 -4.091 -7.574 1.00 95.44 83 ASN A N 1
ATOM 686 C CA . ASN A 1 83 ? 3.419 -4.040 -9.017 1.00 95.44 83 ASN A CA 1
ATOM 687 C C . ASN A 1 83 ? 3.669 -2.634 -9.570 1.00 95.44 83 ASN A C 1
ATOM 689 O O . ASN A 1 83 ? 3.436 -1.648 -8.883 1.00 95.44 83 ASN A O 1
ATOM 693 N N . ASP A 1 84 ? 4.049 -2.549 -10.833 1.00 95.62 84 ASP A N 1
ATOM 694 C CA . ASP A 1 84 ? 4.269 -1.327 -11.605 1.00 95.62 84 ASP A CA 1
ATOM 695 C C . ASP A 1 84 ? 3.857 -1.549 -13.075 1.00 95.62 84 ASP A C 1
ATOM 697 O O . ASP A 1 84 ? 3.348 -2.617 -13.440 1.00 95.62 84 ASP A O 1
ATOM 701 N N . GLU A 1 85 ? 4.062 -0.555 -13.943 1.00 93.38 85 GLU A N 1
ATOM 702 C CA . GLU A 1 85 ? 3.746 -0.669 -15.376 1.00 93.38 85 GLU A CA 1
ATOM 703 C C . GLU A 1 85 ? 4.532 -1.768 -16.113 1.00 93.38 85 GLU A C 1
ATOM 705 O O . GLU A 1 85 ? 4.103 -2.221 -17.177 1.00 93.38 85 GLU A O 1
ATOM 710 N N . PHE A 1 86 ? 5.667 -2.216 -15.569 1.00 95.38 86 PHE A N 1
ATOM 711 C CA . PHE A 1 86 ? 6.530 -3.235 -16.170 1.00 95.38 86 PHE A CA 1
ATOM 712 C C . PHE A 1 86 ? 6.250 -4.638 -15.642 1.00 95.38 86 PHE A C 1
ATOM 714 O O . PHE A 1 86 ? 6.802 -5.611 -16.162 1.00 95.38 86 PHE A O 1
ATOM 721 N N . SER A 1 87 ? 5.373 -4.762 -14.646 1.00 93.94 87 SER A N 1
ATOM 722 C CA . SER A 1 87 ? 5.153 -6.039 -13.984 1.00 93.94 87 SER A CA 1
ATOM 723 C C . SER A 1 87 ? 4.475 -7.065 -14.889 1.00 93.94 87 SER A C 1
ATOM 725 O O . SER A 1 87 ? 4.758 -8.249 -14.773 1.00 93.94 87 SER A O 1
ATOM 727 N N . ARG A 1 88 ? 3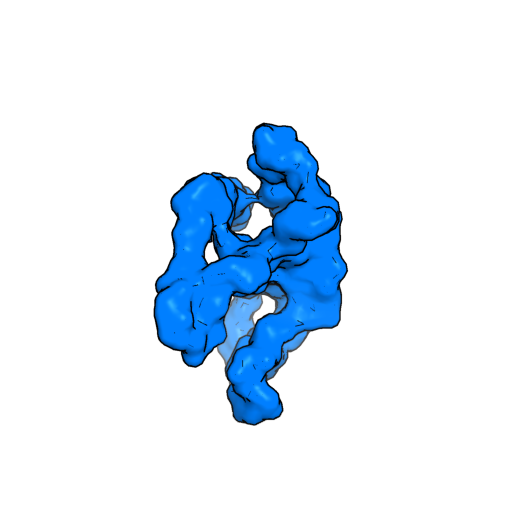.651 -6.621 -15.853 1.00 90.25 88 ARG A N 1
ATOM 728 C CA . ARG A 1 88 ? 3.039 -7.472 -16.897 1.00 90.25 88 ARG A CA 1
ATOM 729 C C . ARG A 1 88 ? 2.311 -8.705 -16.341 1.00 90.25 88 ARG A C 1
ATOM 731 O O . ARG A 1 88 ? 2.467 -9.820 -16.830 1.00 90.25 88 ARG A O 1
ATOM 738 N N . ILE A 1 89 ? 1.505 -8.477 -15.309 1.00 88.12 89 ILE A N 1
ATOM 739 C CA . ILE A 1 89 ? 0.748 -9.510 -14.595 1.00 88.12 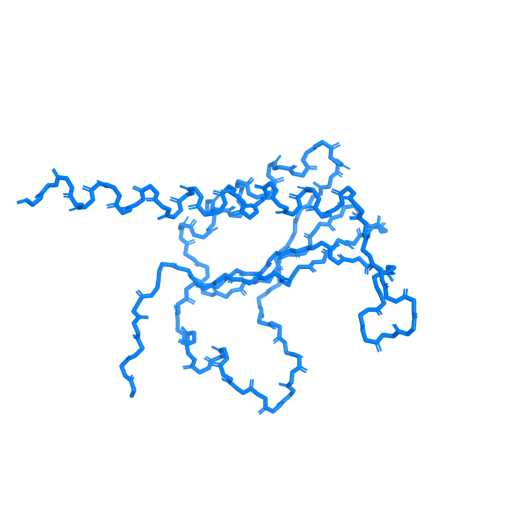89 ILE A CA 1
ATOM 740 C C . ILE A 1 89 ? -0.144 -10.308 -15.569 1.00 88.12 89 ILE A C 1
ATOM 742 O O . ILE A 1 89 ? -0.985 -9.717 -16.245 1.00 88.12 89 ILE A O 1
ATOM 746 N N . HIS A 1 90 ? 0.003 -11.640 -15.597 1.00 88.00 90 HIS A N 1
ATOM 747 C CA . HIS A 1 90 ? -0.641 -12.590 -16.538 1.00 88.00 90 HIS A CA 1
ATOM 748 C C . HIS A 1 90 ? -0.169 -12.531 -17.994 1.00 88.00 90 HIS A C 1
ATOM 750 O O . HIS A 1 90 ? -0.822 -13.097 -18.875 1.00 88.00 90 HIS A O 1
ATOM 756 N N . GLU A 1 91 ? 0.964 -11.898 -18.275 1.00 91.88 91 GLU A N 1
ATOM 757 C CA . GLU A 1 91 ? 1.552 -11.871 -19.612 1.00 91.88 91 GLU A CA 1
ATOM 758 C C . GLU A 1 91 ? 2.939 -12.538 -19.647 1.00 91.88 91 GLU A C 1
ATOM 760 O O . GLU A 1 91 ? 3.605 -12.688 -18.621 1.00 91.88 91 GLU A O 1
ATOM 765 N N . PRO A 1 92 ? 3.441 -12.943 -20.831 1.00 94.25 92 PRO A N 1
ATOM 766 C CA . PRO A 1 92 ? 4.814 -13.424 -20.958 1.00 94.25 92 PRO A CA 1
ATOM 767 C C . PRO A 1 92 ? 5.828 -12.391 -20.457 1.00 94.25 92 PRO A C 1
ATOM 769 O O . PRO A 1 92 ? 5.698 -11.212 -20.773 1.00 94.25 92 PRO A O 1
ATOM 772 N N . ASN A 1 93 ? 6.894 -12.838 -19.790 1.00 93.75 93 ASN A N 1
ATOM 773 C CA . ASN A 1 93 ? 7.891 -11.970 -19.145 1.00 93.75 93 ASN A CA 1
ATOM 774 C C . ASN A 1 93 ? 7.309 -11.100 -18.013 1.00 93.75 93 ASN A C 1
ATOM 776 O O . ASN A 1 93 ? 7.762 -9.972 -17.821 1.00 93.75 93 ASN A O 1
ATOM 780 N N . GLU A 1 94 ? 6.316 -11.621 -17.286 1.00 93.88 94 GLU A N 1
ATOM 781 C CA . GLU A 1 94 ? 5.917 -11.101 -15.975 1.00 93.88 94 GLU A CA 1
ATOM 782 C C . GLU A 1 94 ? 7.149 -10.972 -15.068 1.00 93.88 94 GLU A C 1
ATOM 784 O O . GLU A 1 94 ? 8.006 -11.862 -15.013 1.00 93.88 94 GLU A O 1
ATOM 789 N N . SER A 1 95 ? 7.273 -9.831 -14.398 1.00 94.62 95 SER A N 1
ATOM 790 C CA . SER A 1 95 ? 8.430 -9.515 -13.564 1.00 94.62 95 SER A CA 1
ATOM 791 C C . SER A 1 95 ? 8.038 -8.598 -12.416 1.00 94.62 95 SER A C 1
ATOM 793 O O . SER A 1 95 ? 6.946 -8.047 -12.396 1.00 94.62 95 SER A O 1
ATOM 795 N N . LEU A 1 96 ? 8.926 -8.443 -11.440 1.00 94.06 96 LEU A N 1
ATOM 796 C CA . LEU A 1 96 ? 8.745 -7.500 -10.346 1.00 94.06 96 LEU A CA 1
ATOM 797 C C . LEU A 1 96 ? 10.070 -6.806 -10.050 1.00 94.06 96 LEU A C 1
ATOM 799 O O . LEU A 1 96 ? 11.140 -7.420 -10.091 1.00 94.06 96 LEU A O 1
ATOM 803 N N . SER A 1 97 ? 9.988 -5.524 -9.717 1.00 95.50 97 SER A N 1
ATOM 804 C CA . SER A 1 97 ? 11.139 -4.721 -9.326 1.00 95.50 97 SER A CA 1
ATOM 805 C C . SER A 1 97 ? 11.611 -5.097 -7.918 1.00 95.50 97 SER A C 1
ATOM 807 O O . SER A 1 97 ? 10.860 -4.986 -6.949 1.00 95.50 97 SER A O 1
ATOM 809 N N . ILE A 1 98 ? 12.876 -5.512 -7.778 1.00 96.31 98 ILE A N 1
ATOM 810 C CA . ILE A 1 98 ? 13.458 -5.881 -6.474 1.00 96.31 98 ILE A CA 1
ATOM 811 C C . ILE A 1 98 ? 13.379 -4.730 -5.451 1.00 96.31 98 ILE A C 1
ATOM 813 O O . ILE A 1 98 ? 12.930 -4.988 -4.333 1.00 96.31 98 ILE A O 1
ATOM 817 N N . PRO A 1 99 ? 13.730 -3.471 -5.793 1.00 95.12 99 PRO A N 1
ATOM 818 C CA . PRO A 1 99 ? 13.538 -2.344 -4.879 1.00 95.12 99 PRO A CA 1
ATOM 819 C C . PRO A 1 99 ? 12.085 -2.160 -4.417 1.00 95.12 99 PRO A C 1
ATOM 821 O O . PRO A 1 99 ? 11.846 -1.896 -3.240 1.00 95.12 99 PRO A O 1
ATOM 824 N N . LEU A 1 100 ? 11.104 -2.340 -5.309 1.00 96.12 100 LEU A N 1
ATOM 825 C CA . LEU A 1 100 ? 9.686 -2.181 -4.960 1.00 96.12 100 LEU A CA 1
ATOM 826 C C . LEU A 1 100 ? 9.162 -3.345 -4.115 1.00 96.12 100 LEU A C 1
ATOM 828 O O . LEU A 1 100 ? 8.341 -3.128 -3.225 1.00 96.12 100 LEU A O 1
ATOM 832 N N . ILE A 1 101 ? 9.674 -4.563 -4.329 1.00 95.69 101 ILE A N 1
ATOM 833 C CA . ILE A 1 101 ? 9.420 -5.711 -3.446 1.00 95.69 101 ILE A CA 1
ATOM 834 C C . ILE A 1 101 ? 9.948 -5.421 -2.042 1.00 95.69 101 ILE A C 1
ATOM 836 O O . ILE A 1 101 ? 9.223 -5.605 -1.067 1.00 95.69 101 ILE A O 1
ATOM 840 N N . GLN A 1 102 ? 11.192 -4.950 -1.925 1.00 96.25 102 GLN A N 1
ATOM 841 C CA . GLN A 1 102 ? 11.792 -4.614 -0.630 1.00 96.25 102 GLN A CA 1
ATOM 842 C C . GLN A 1 102 ? 10.986 -3.530 0.083 1.00 96.25 102 GLN A C 1
ATOM 844 O O . GLN A 1 102 ? 10.661 -3.673 1.261 1.00 96.25 102 GLN A O 1
ATOM 849 N N . LYS A 1 103 ? 10.584 -2.491 -0.653 1.00 96.88 103 LYS A N 1
ATOM 850 C CA . LYS A 1 103 ? 9.761 -1.418 -0.108 1.00 96.88 103 LYS A CA 1
ATOM 851 C C . LYS A 1 103 ? 8.388 -1.906 0.346 1.00 96.88 103 LYS A C 1
ATOM 853 O O . LYS A 1 103 ? 7.962 -1.603 1.457 1.00 96.88 103 LYS A O 1
ATOM 858 N N . SER A 1 104 ? 7.725 -2.715 -0.476 1.00 96.56 104 SER A N 1
ATOM 859 C CA . SER A 1 104 ? 6.440 -3.314 -0.113 1.00 96.56 104 SER A CA 1
ATOM 860 C C . SER A 1 104 ? 6.598 -4.180 1.135 1.00 96.56 104 SER A C 1
ATOM 862 O O . SER A 1 104 ? 5.831 -4.030 2.078 1.00 96.56 104 SER A O 1
ATOM 864 N N . PHE A 1 105 ? 7.641 -5.007 1.223 1.00 96.00 105 PHE A N 1
ATOM 865 C CA . PHE A 1 105 ? 7.922 -5.812 2.414 1.00 96.00 105 PHE A CA 1
ATOM 866 C C . PHE A 1 105 ? 8.060 -4.967 3.694 1.00 96.00 105 PHE A C 1
ATOM 868 O O . PHE A 1 105 ? 7.534 -5.350 4.745 1.00 96.00 105 PHE A O 1
ATOM 875 N N . GLU A 1 106 ? 8.728 -3.813 3.624 1.00 97.19 106 GLU A N 1
ATOM 876 C CA . GLU A 1 106 ? 8.818 -2.870 4.746 1.00 97.19 106 GLU A CA 1
ATOM 877 C C . GLU A 1 106 ? 7.436 -2.349 5.159 1.00 97.19 106 GLU A C 1
ATOM 879 O O . GLU A 1 106 ? 7.102 -2.380 6.347 1.00 97.19 106 GLU A O 1
ATOM 884 N N . GLN A 1 107 ? 6.610 -1.943 4.190 1.00 97.38 107 GLN A N 1
ATOM 885 C CA . GLN A 1 107 ? 5.246 -1.469 4.438 1.00 97.38 107 GLN A CA 1
ATOM 886 C C . GLN A 1 107 ? 4.368 -2.568 5.049 1.00 97.38 107 GLN A C 1
ATOM 888 O O . GLN A 1 107 ? 3.758 -2.356 6.097 1.00 97.38 107 GLN A O 1
ATOM 893 N N . PHE A 1 108 ? 4.372 -3.772 4.467 1.00 95.31 108 PHE A N 1
ATOM 894 C CA . PHE A 1 108 ? 3.681 -4.955 4.990 1.00 95.31 108 PHE A CA 1
ATOM 895 C C . PHE A 1 108 ? 4.081 -5.247 6.435 1.00 95.31 108 PHE A C 1
ATOM 897 O O . PHE A 1 108 ? 3.233 -5.456 7.305 1.00 95.31 108 PHE A O 1
ATOM 904 N N . SER A 1 109 ? 5.382 -5.214 6.713 1.00 95.38 109 SER A N 1
ATOM 905 C CA . SER A 1 109 ? 5.912 -5.431 8.055 1.00 95.38 109 SER A CA 1
ATOM 906 C C . SER A 1 109 ? 5.442 -4.362 9.039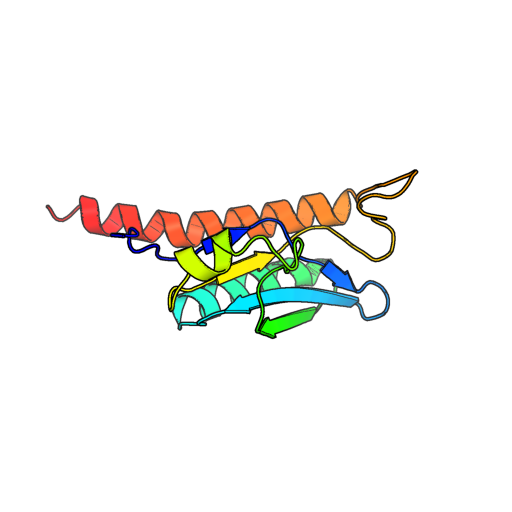 1.00 95.38 109 SER A C 1
ATOM 908 O O . SER A 1 109 ? 5.138 -4.684 10.188 1.00 95.38 109 SER A O 1
ATOM 910 N N . ALA A 1 110 ? 5.387 -3.096 8.624 1.00 95.69 110 ALA A N 1
ATOM 911 C CA . ALA A 1 110 ? 4.919 -2.001 9.465 1.00 95.69 110 ALA A CA 1
ATOM 912 C C . ALA A 1 110 ? 3.418 -2.119 9.773 1.00 95.69 110 ALA A C 1
ATOM 914 O O . ALA A 1 110 ? 3.036 -2.024 10.942 1.00 95.69 110 ALA A O 1
ATOM 915 N N . VAL A 1 111 ? 2.598 -2.446 8.768 1.00 94.81 111 VAL A N 1
ATOM 916 C CA . VAL A 1 111 ? 1.158 -2.711 8.925 1.00 94.81 111 VAL A CA 1
ATOM 917 C C . VAL A 1 111 ? 0.920 -3.859 9.912 1.00 94.81 111 VAL A C 1
ATOM 919 O O . VAL A 1 111 ? 0.193 -3.705 10.893 1.00 94.81 111 VAL A O 1
ATOM 922 N N . LEU A 1 112 ? 1.588 -5.003 9.733 1.00 93.19 112 LEU A N 1
ATOM 923 C CA . LEU A 1 112 ? 1.440 -6.149 10.640 1.00 93.19 112 LEU A CA 1
ATOM 924 C C . LEU A 1 112 ? 1.911 -5.830 12.069 1.00 93.19 112 LEU A C 1
ATOM 926 O O . LEU A 1 112 ? 1.302 -6.270 13.050 1.00 93.19 112 LEU A O 1
ATOM 930 N N . LYS A 1 113 ? 2.981 -5.041 12.223 1.00 93.94 113 LYS A N 1
ATOM 931 C CA . LYS A 1 113 ? 3.449 -4.577 13.539 1.00 93.94 113 LYS A CA 1
ATOM 932 C C . LYS A 1 113 ? 2.434 -3.660 14.218 1.00 93.94 113 LYS A C 1
ATOM 934 O O . LYS A 1 113 ? 2.294 -3.743 15.434 1.00 93.94 113 LYS A O 1
ATOM 939 N N . HIS A 1 114 ? 1.740 -2.808 13.468 1.00 93.81 114 HIS A N 1
ATOM 940 C CA . HIS A 1 114 ? 0.686 -1.943 14.002 1.00 93.81 114 HIS A CA 1
ATOM 941 C C . HIS A 1 114 ? -0.457 -2.773 14.597 1.00 93.81 114 HIS A C 1
ATOM 943 O O . HIS A 1 114 ? -0.731 -2.688 15.794 1.00 93.81 114 HIS A O 1
ATOM 949 N N . TYR A 1 115 ? -1.026 -3.682 13.804 1.00 91.25 115 TYR A N 1
ATOM 950 C CA . TYR A 1 115 ? -2.166 -4.497 14.236 1.00 91.25 115 TYR A CA 1
ATOM 951 C C . TYR A 1 115 ? -1.816 -5.589 15.258 1.00 91.25 115 TYR A C 1
ATOM 953 O O . TYR A 1 115 ? -2.672 -6.003 16.039 1.00 91.25 115 TYR A O 1
ATOM 961 N N . SER A 1 116 ? -0.566 -6.059 15.313 1.00 87.50 116 SER A N 1
ATOM 962 C CA . SER A 1 116 ? -0.154 -7.049 16.325 1.00 87.50 116 SER A CA 1
ATOM 963 C C . SER A 1 116 ? 0.002 -6.456 17.730 1.00 87.50 116 SER A C 1
ATOM 965 O O . SER A 1 116 ? -0.243 -7.158 18.712 1.00 87.50 116 SER A O 1
ATOM 967 N N . LYS A 1 117 ? 0.340 -5.163 17.856 1.00 73.31 117 LYS A N 1
ATOM 968 C CA . LYS A 1 117 ? 0.435 -4.475 19.157 1.00 73.31 117 LYS A CA 1
ATOM 969 C C . LYS A 1 117 ? -0.908 -4.395 19.882 1.00 73.31 117 LYS A C 1
ATOM 971 O O . LYS A 1 117 ? -0.928 -4.500 21.106 1.00 73.31 117 LYS A O 1
ATOM 976 N N . PHE A 1 118 ? -2.013 -4.293 19.141 1.00 59.06 118 PHE A N 1
ATOM 977 C CA . PHE A 1 118 ? -3.363 -4.283 19.710 1.00 59.06 118 PHE A CA 1
ATOM 978 C C . PHE A 1 118 ? -3.702 -5.568 20.479 1.00 59.06 118 PHE A C 1
ATOM 980 O O . PHE A 1 118 ? -4.410 -5.508 21.479 1.00 59.06 118 PHE A O 1
ATOM 987 N N . LYS A 1 119 ? -3.150 -6.724 20.085 1.00 53.97 119 LYS A N 1
ATOM 988 C CA . LYS A 1 119 ? -3.416 -7.990 20.788 1.00 53.97 119 LYS A CA 1
ATOM 989 C C . LYS A 1 119 ? -2.654 -8.150 22.101 1.00 53.97 119 LYS A C 1
ATOM 991 O O . LYS A 1 119 ? -3.147 -8.813 23.003 1.00 53.97 119 LYS A O 1
ATOM 996 N N . ILE A 1 120 ? -1.476 -7.542 22.245 1.00 51.94 120 ILE A N 1
ATOM 997 C CA . ILE A 1 120 ? -0.659 -7.741 23.454 1.00 51.94 120 ILE A CA 1
ATOM 998 C C . ILE A 1 120 ? -1.254 -6.993 24.661 1.00 51.94 120 ILE A C 1
ATOM 1000 O O . ILE A 1 120 ? -1.095 -7.442 25.792 1.00 51.94 120 ILE A O 1
ATOM 1004 N N . GLN A 1 121 ? -1.971 -5.884 24.451 1.00 49.19 121 GLN A N 1
ATOM 1005 C CA . GLN A 1 121 ? -2.551 -5.109 25.556 1.00 49.19 121 GLN A CA 1
ATOM 1006 C C . GLN A 1 121 ? -3.885 -5.652 26.090 1.00 49.19 121 GLN A C 1
ATOM 1008 O O . GLN A 1 121 ? -4.135 -5.507 27.284 1.00 49.19 121 GLN A O 1
ATOM 1013 N N . GLU A 1 122 ? -4.715 -6.309 25.273 1.00 51.56 122 GLU A N 1
ATOM 1014 C CA . GLU A 1 122 ? -5.988 -6.880 25.755 1.00 51.56 122 GLU A CA 1
ATOM 1015 C C . GLU A 1 122 ? -5.819 -8.216 26.501 1.00 51.56 122 GLU A C 1
ATOM 1017 O O . GLU A 1 122 ? -6.634 -8.537 27.368 1.00 51.56 122 GLU A O 1
ATOM 1022 N N . ASP A 1 123 ? -4.744 -8.963 26.228 1.00 48.53 123 ASP A N 1
ATOM 1023 C CA . ASP A 1 123 ? -4.473 -10.264 26.859 1.00 48.53 123 ASP A CA 1
ATOM 1024 C C . ASP A 1 123 ? -3.605 -10.173 28.135 1.00 48.53 123 ASP A C 1
ATOM 1026 O O . ASP A 1 123 ? -3.469 -11.160 28.852 1.00 48.53 123 ASP A O 1
ATOM 1030 N N . LEU A 1 124 ? -3.052 -8.997 28.468 1.00 46.50 124 LEU A N 1
ATOM 1031 C CA . LEU A 1 124 ? -2.295 -8.752 29.714 1.00 46.50 124 LEU A CA 1
ATOM 1032 C C . LEU A 1 124 ? -3.140 -8.129 30.844 1.00 46.50 124 LEU A C 1
ATOM 1034 O O . LEU A 1 124 ? -2.603 -7.795 31.901 1.00 46.50 124 LEU A O 1
ATOM 1038 N N . LEU A 1 125 ? -4.450 -7.964 30.632 1.00 47.78 125 LEU A N 1
ATOM 1039 C CA . LEU A 1 125 ? -5.397 -7.396 31.604 1.00 47.78 125 LEU A CA 1
ATOM 1040 C C . LEU A 1 125 ? -6.599 -8.317 31.903 1.00 47.78 125 LEU A C 1
ATOM 1042 O O . LEU A 1 125 ? -7.623 -7.850 32.405 1.00 47.78 125 LEU A O 1
ATOM 1046 N N . LYS A 1 126 ? -6.473 -9.620 31.635 1.00 43.09 126 LYS A N 1
ATOM 1047 C CA . LYS A 1 126 ? -7.377 -10.671 32.135 1.00 43.09 126 LYS A CA 1
ATOM 1048 C C . LYS A 1 126 ? -6.622 -11.607 33.067 1.00 43.09 126 LYS A C 1
ATOM 1050 O O . LYS A 1 126 ? -7.288 -12.161 33.967 1.00 43.09 126 LYS A O 1
#

Secondary structure (DSSP, 8-state):
------S-EEES--EEEGGGTEEEEEEES--HHHHHHHHHHHHTTGGGT-EEEEEES---S-TT--HHHHHHTTS-EEE---B-TT--TTSTT----HHHHHHHHHHHHHHHHHHHHHHHHHTT--

pLDDT: mean 86.25, std 15.51, range [43.09, 97.69]

Foldseek 3Di:
DDQDADQEAEEADKEQAPVQQEIEKEKELDDPLNVVLVVVLQVLSVVVVHGYDYDDDDDCPDPPDCVCVVNCPNHIYIYGHFHYPLQQPPDPPRDTDPVSRVSRVVSVVSSCVSVVVVVVVVVVPD

Radius of gyration: 15.75 Å; chains: 1; bounding box: 37×26×53 Å